Protein AF-X1N5D1-F1 (afdb_monomer_lite)

InterPro domains:
  IPR017946 PLC-like phosphodiesterase, TIM beta/alpha-barrel domain superfamily [G3DSA:3.20.20.190] (1-100)
  IPR017946 PLC-like phosphodiesterase, TIM beta/alpha-barrel domain superfamily [SSF51695] (2-99)
  IPR030395 Glycerophosphodiester phosphodiesterase domain [PF03009] (2-97)
  IPR030395 Glycerophosphodiester phosphodiesterase domain [PS51704] (1-100)

pLDDT: mean 95.92, std 4.59, range [70.88, 98.5]

Secondary structure (DSSP, 8-state):
-EEEES-HHHHHHHHHH-SSSEEEEE-SS--HHHHHHHHHTT--EEE-BGGG--HHHHHHHHHTT-EEEEEEE-SHHHHHHHHHTT-SEEEES-GGGG--

Sequence (100 aa):
MTITSFIFGNLMVTRKTDKDIKIGYLLKRIDVDNIKQLKSINAQQICPSAELLTPQDVLLAKEHGLQVRAWGVKNVELMKHALDCGVDGMTLDFPDKLVE

Radius of gyration: 13.43 Å; chains: 1; bounding box: 30×22×38 Å

Structure (mmCIF, N/CA/C/O backbone):
data_AF-X1N5D1-F1
#
_entry.id   AF-X1N5D1-F1
#
loop_
_atom_site.group_PDB
_atom_site.id
_atom_site.type_symbol
_atom_site.label_atom_id
_atom_site.label_alt_id
_atom_site.label_comp_id
_atom_site.label_asym_id
_atom_site.label_entity_id
_atom_site.label_seq_id
_atom_site.pdbx_PDB_ins_code
_atom_site.Cartn_x
_atom_site.Cartn_y
_atom_site.Cartn_z
_atom_site.occupancy
_atom_site.B_iso_or_equiv
_atom_site.auth_seq_id
_atom_site.auth_comp_id
_atom_site.auth_asym_id
_atom_site.auth_atom_id
_atom_site.pdbx_PDB_model_num
ATOM 1 N N . MET A 1 1 ? -14.731 -2.927 -2.634 1.00 89.19 1 MET A N 1
ATOM 2 C CA . MET A 1 1 ? -14.324 -1.509 -2.742 1.00 89.19 1 MET A CA 1
ATOM 3 C C . MET A 1 1 ? -13.208 -1.244 -1.740 1.00 89.19 1 MET A C 1
ATOM 5 O O . MET A 1 1 ? -13.260 -1.825 -0.662 1.00 89.19 1 MET A O 1
ATOM 9 N N . THR A 1 2 ? -12.219 -0.421 -2.095 1.00 96.06 2 THR A N 1
ATOM 10 C CA . THR A 1 2 ? -11.103 -0.031 -1.214 1.00 96.06 2 THR A CA 1
ATOM 11 C C . THR A 1 2 ? -10.939 1.483 -1.277 1.00 96.06 2 THR A C 1
ATOM 13 O O . THR A 1 2 ? -10.938 2.032 -2.377 1.00 96.06 2 THR A O 1
ATOM 16 N N . ILE A 1 3 ? -10.782 2.144 -0.128 1.00 97.69 3 ILE A N 1
ATOM 17 C CA . ILE A 1 3 ? -10.463 3.577 -0.052 1.00 97.69 3 ILE A CA 1
ATOM 18 C C . ILE A 1 3 ? -8.967 3.735 0.209 1.00 97.69 3 ILE A C 1
ATOM 20 O O . ILE A 1 3 ? -8.425 3.121 1.131 1.00 97.69 3 ILE A O 1
ATOM 24 N N . THR A 1 4 ? -8.301 4.565 -0.593 1.00 97.81 4 THR A N 1
ATOM 25 C CA . THR A 1 4 ? -6.883 4.892 -0.424 1.00 97.81 4 THR A CA 1
ATOM 26 C C . THR A 1 4 ? -6.660 6.396 -0.290 1.00 97.81 4 THR A C 1
ATOM 28 O O . THR A 1 4 ? -7.430 7.200 -0.806 1.00 97.81 4 THR A O 1
ATOM 31 N N . SER A 1 5 ? -5.627 6.796 0.453 1.00 97.94 5 SER A N 1
ATOM 32 C CA . SER A 1 5 ? -5.293 8.210 0.691 1.00 97.94 5 SER A CA 1
ATOM 33 C C . SER A 1 5 ? -3.807 8.362 0.997 1.00 97.94 5 SER A C 1
ATOM 35 O O . SER A 1 5 ? -3.228 7.471 1.609 1.00 97.94 5 SER A O 1
ATOM 37 N N . PHE A 1 6 ? -3.207 9.498 0.630 1.00 98.00 6 PHE A N 1
ATOM 38 C CA . PHE A 1 6 ? -1.881 9.920 1.119 1.00 98.00 6 PHE A CA 1
ATOM 39 C C . PHE A 1 6 ? -1.942 10.568 2.511 1.00 98.00 6 PHE A C 1
ATOM 41 O O . PHE A 1 6 ? -0.926 10.750 3.178 1.00 98.00 6 PHE A O 1
ATOM 48 N N . ILE A 1 7 ? -3.144 10.930 2.962 1.00 97.75 7 ILE A N 1
ATOM 49 C CA . ILE A 1 7 ? -3.392 11.598 4.238 1.00 97.75 7 ILE A CA 1
ATOM 50 C C . ILE A 1 7 ? -3.958 10.565 5.211 1.00 97.75 7 ILE A C 1
ATOM 52 O O . ILE A 1 7 ? -5.116 10.156 5.075 1.00 97.75 7 ILE A O 1
ATOM 56 N N . PHE A 1 8 ? -3.160 10.172 6.208 1.00 97.19 8 PHE A N 1
ATOM 57 C CA . PHE A 1 8 ? -3.553 9.175 7.212 1.00 97.19 8 PHE A CA 1
ATOM 58 C C . PHE A 1 8 ? -4.789 9.606 8.021 1.00 97.19 8 PHE A C 1
ATOM 60 O O . PHE A 1 8 ? -5.646 8.784 8.336 1.00 97.19 8 PHE A O 1
ATOM 67 N N . GLY A 1 9 ? -4.952 10.911 8.274 1.00 97.88 9 GLY A N 1
ATOM 68 C CA . GLY A 1 9 ? -6.152 11.470 8.910 1.00 97.88 9 GLY A CA 1
ATOM 69 C C . GLY A 1 9 ? -7.456 11.071 8.215 1.00 97.88 9 GLY A C 1
ATOM 70 O O . GLY A 1 9 ? -8.410 10.670 8.881 1.00 97.88 9 GLY A O 1
ATOM 71 N N . A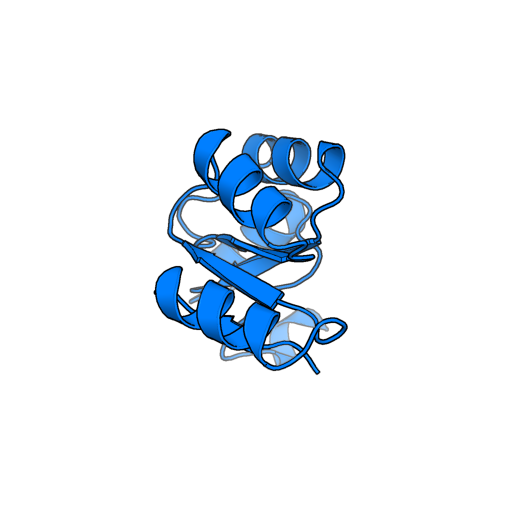SN A 1 10 ? -7.475 11.069 6.880 1.00 98.06 10 ASN A N 1
ATOM 72 C CA . ASN A 1 10 ? -8.651 10.664 6.107 1.00 98.06 10 ASN A CA 1
ATOM 73 C C . ASN A 1 10 ? -8.952 9.170 6.283 1.00 98.06 10 ASN A C 1
ATOM 75 O O . ASN A 1 10 ? -10.115 8.772 6.316 1.00 98.06 10 ASN A O 1
ATOM 79 N N . LEU A 1 11 ? -7.917 8.342 6.448 1.00 98.12 11 LEU A N 1
ATOM 80 C CA . LEU A 1 11 ? -8.071 6.909 6.696 1.00 98.12 11 LEU A CA 1
ATOM 81 C C . LEU A 1 11 ? -8.646 6.643 8.090 1.00 98.12 11 LEU A C 1
ATOM 83 O O . LEU A 1 11 ? -9.535 5.807 8.236 1.00 98.12 11 LEU A O 1
ATOM 87 N N . MET A 1 12 ? -8.216 7.406 9.099 1.00 98.06 12 MET A N 1
ATOM 88 C CA . MET A 1 12 ? -8.807 7.344 10.439 1.00 98.06 12 MET A CA 1
ATOM 89 C C . MET A 1 12 ? -10.290 7.727 10.426 1.00 98.06 12 MET A C 1
ATOM 91 O O . MET A 1 12 ? -11.109 7.041 11.035 1.00 98.06 12 MET A O 1
ATOM 95 N N . VAL A 1 13 ? -10.651 8.809 9.728 1.00 98.12 13 VAL A N 1
ATOM 96 C CA . VAL A 1 13 ? -12.055 9.232 9.572 1.00 98.12 13 VAL A CA 1
ATOM 97 C C . VAL A 1 13 ? -12.863 8.162 8.836 1.00 98.12 13 VAL A C 1
ATOM 99 O O . VAL A 1 13 ? -13.965 7.822 9.267 1.00 98.12 13 VAL A O 1
ATOM 102 N N . THR A 1 14 ? -12.287 7.568 7.788 1.00 97.94 14 THR A N 1
ATOM 103 C CA . THR A 1 14 ? -12.905 6.460 7.048 1.00 97.94 14 THR A CA 1
ATOM 104 C C . THR A 1 14 ? -13.194 5.282 7.975 1.00 97.94 14 THR A C 1
ATOM 106 O O . THR A 1 14 ? -14.336 4.844 8.046 1.00 97.94 14 THR A O 1
ATOM 109 N N . ARG A 1 15 ? -12.210 4.827 8.766 1.00 97.56 15 ARG A N 1
ATOM 110 C CA . ARG A 1 15 ? -12.397 3.705 9.701 1.00 97.56 15 ARG A CA 1
ATOM 111 C C . ARG A 1 15 ? -13.428 3.996 10.798 1.00 97.56 15 ARG A C 1
ATOM 113 O O . ARG A 1 15 ? -14.130 3.090 11.236 1.00 97.56 15 ARG A O 1
ATOM 120 N N . LYS A 1 16 ? -13.528 5.246 11.259 1.00 97.88 16 LYS A N 1
ATOM 121 C CA . LYS A 1 16 ? -14.569 5.655 12.220 1.00 97.88 16 LYS A CA 1
ATOM 122 C C . LYS A 1 16 ? -15.973 5.600 11.614 1.00 97.88 16 LYS A C 1
ATOM 124 O O . LYS A 1 16 ? -16.923 5.331 12.340 1.00 97.88 16 LYS A O 1
ATOM 129 N N . THR A 1 17 ? -16.084 5.871 10.315 1.00 97.81 17 THR A N 1
ATOM 130 C CA . THR A 1 17 ? -17.357 5.901 9.582 1.00 97.81 17 THR A CA 1
ATOM 131 C C . THR A 1 17 ? -17.798 4.498 9.171 1.00 9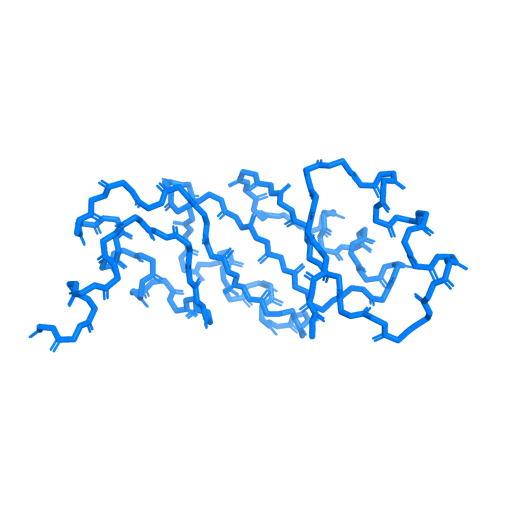7.81 17 THR A C 1
ATOM 133 O O . THR A 1 17 ? -18.976 4.172 9.270 1.00 97.81 17 THR A O 1
ATOM 136 N N . ASP A 1 18 ? -16.852 3.656 8.757 1.00 97.81 18 ASP A N 1
ATOM 137 C CA . ASP A 1 18 ? -17.096 2.292 8.301 1.00 97.81 18 ASP A CA 1
ATOM 138 C C . ASP A 1 18 ? -16.018 1.347 8.862 1.00 97.81 18 ASP A C 1
ATOM 140 O O . ASP A 1 18 ? -14.811 1.522 8.648 1.00 97.81 18 ASP A O 1
ATOM 144 N N . LYS A 1 19 ? -16.461 0.333 9.613 1.00 95.56 19 LYS A N 1
ATOM 145 C CA . LYS A 1 19 ? -15.588 -0.613 10.326 1.00 95.56 19 LYS A CA 1
ATOM 146 C C . LYS A 1 19 ? -15.054 -1.744 9.448 1.00 95.56 19 LYS A C 1
ATOM 148 O O . LYS A 1 19 ? -14.045 -2.342 9.823 1.00 95.56 19 LYS A O 1
ATOM 153 N N . ASP A 1 20 ? -15.653 -1.963 8.281 1.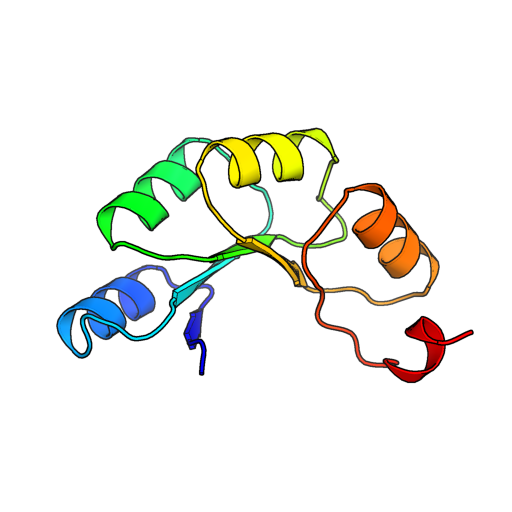00 95.94 20 ASP A N 1
ATOM 154 C CA . ASP A 1 20 ? -15.414 -3.147 7.454 1.00 95.94 20 ASP A CA 1
ATOM 155 C C . ASP A 1 20 ? -14.818 -2.799 6.087 1.00 95.94 20 ASP A C 1
ATOM 157 O O . ASP A 1 20 ? -14.143 -3.631 5.473 1.00 95.94 20 ASP A O 1
ATOM 161 N N . ILE A 1 21 ? -14.996 -1.560 5.609 1.00 97.69 21 ILE A N 1
ATOM 162 C CA . ILE A 1 21 ? -14.423 -1.140 4.331 1.00 97.69 21 ILE A CA 1
ATOM 163 C C . ILE A 1 21 ? -12.904 -1.319 4.335 1.00 97.69 21 ILE A C 1
ATOM 165 O O . ILE A 1 21 ? -12.208 -1.008 5.313 1.00 97.69 21 ILE A O 1
ATOM 169 N N . LYS A 1 22 ? -12.380 -1.828 3.216 1.00 97.75 22 LYS A N 1
ATOM 170 C CA . LYS A 1 22 ? -10.942 -1.990 3.030 1.00 97.75 22 LYS A CA 1
ATOM 171 C C . LYS A 1 22 ? -10.278 -0.628 2.893 1.00 97.75 22 LYS A C 1
ATOM 173 O O . LYS A 1 22 ? -10.721 0.216 2.111 1.00 97.75 22 LYS A O 1
ATOM 178 N N . ILE A 1 23 ? -9.179 -0.454 3.615 1.00 98.44 23 ILE A N 1
ATOM 179 C CA . ILE A 1 23 ? -8.391 0.779 3.620 1.00 98.44 23 ILE A CA 1
ATOM 180 C C . ILE A 1 23 ? -6.971 0.489 3.141 1.00 98.44 23 ILE A C 1
ATOM 182 O O . ILE A 1 23 ? -6.372 -0.514 3.544 1.00 98.44 23 ILE A O 1
ATOM 186 N N . GLY A 1 24 ? -6.434 1.391 2.314 1.00 98.00 24 GLY A N 1
ATOM 187 C CA . GLY A 1 24 ? -5.032 1.392 1.917 1.00 98.00 24 GLY A CA 1
ATOM 188 C C . GLY A 1 24 ? -4.333 2.736 2.103 1.00 98.00 24 GLY A C 1
ATOM 189 O O . GLY A 1 24 ? -4.919 3.788 1.861 1.00 98.00 24 GLY A O 1
ATOM 190 N N . TYR A 1 25 ? -3.064 2.717 2.505 1.00 98.38 25 TYR A N 1
ATOM 191 C CA . TYR A 1 25 ? -2.289 3.946 2.700 1.00 98.38 25 TYR A CA 1
ATOM 192 C C . TYR A 1 25 ? -1.278 4.169 1.582 1.00 98.38 25 TYR A C 1
ATOM 194 O O . TYR A 1 25 ? -0.421 3.322 1.346 1.00 98.38 25 TYR A O 1
ATOM 202 N N . LEU A 1 26 ? -1.406 5.302 0.885 1.00 98.38 26 LEU A N 1
ATOM 203 C CA . LEU A 1 26 ? -0.488 5.733 -0.163 1.00 98.38 26 LEU A CA 1
ATOM 204 C C . LEU A 1 26 ? 0.711 6.444 0.458 1.00 98.38 26 LEU A C 1
ATOM 206 O O . LEU A 1 26 ? 0.558 7.426 1.183 1.00 98.38 26 LEU A O 1
ATOM 210 N N . LEU A 1 27 ? 1.907 5.946 0.164 1.00 97.75 27 LEU A N 1
ATOM 211 C CA . LEU A 1 27 ? 3.156 6.471 0.703 1.00 97.75 27 LEU A CA 1
ATOM 212 C C . LEU A 1 27 ? 4.323 6.221 -0.254 1.00 97.75 27 LEU A C 1
ATOM 214 O O . LEU A 1 27 ? 4.183 5.533 -1.262 1.00 97.75 27 LEU A O 1
ATOM 218 N N . LYS A 1 28 ? 5.481 6.820 0.030 1.00 96.94 28 LYS A N 1
ATOM 219 C CA . LYS A 1 28 ? 6.673 6.677 -0.819 1.00 96.94 28 LYS A CA 1
ATOM 220 C C . LYS A 1 28 ? 7.475 5.409 -0.509 1.00 96.94 28 LYS A C 1
ATOM 222 O O . LYS A 1 28 ? 7.787 4.683 -1.443 1.00 96.94 28 LYS A O 1
ATOM 227 N N . ARG A 1 29 ? 7.788 5.147 0.767 1.00 96.12 29 ARG A N 1
ATOM 228 C CA . ARG A 1 29 ? 8.569 3.988 1.243 1.00 96.12 29 ARG A CA 1
ATOM 229 C C . ARG A 1 29 ? 7.874 3.292 2.407 1.00 96.12 29 ARG A C 1
ATOM 231 O O . ARG A 1 29 ? 7.281 3.963 3.247 1.00 96.12 29 ARG A O 1
ATOM 238 N N . ILE A 1 30 ? 7.971 1.970 2.449 1.00 97.19 30 ILE A N 1
ATOM 239 C CA . ILE A 1 30 ? 7.477 1.171 3.571 1.00 97.19 30 ILE A CA 1
ATOM 240 C C . ILE A 1 30 ? 8.491 1.258 4.712 1.00 97.19 30 ILE A C 1
ATOM 242 O O . ILE A 1 30 ? 9.696 1.277 4.485 1.00 97.19 30 ILE A O 1
ATOM 246 N N . ASP A 1 31 ? 7.992 1.339 5.938 1.00 95.38 31 ASP A N 1
ATOM 247 C CA . ASP A 1 31 ? 8.788 1.270 7.153 1.00 95.38 31 ASP A CA 1
ATOM 248 C C 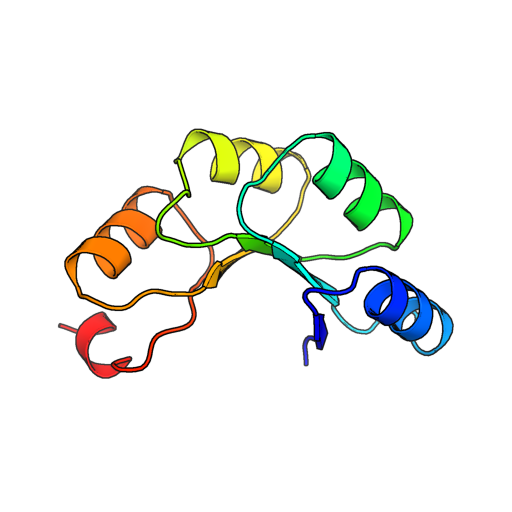. ASP A 1 31 ? 7.931 0.671 8.274 1.00 95.38 31 ASP A C 1
ATOM 250 O O . ASP A 1 31 ? 6.716 0.488 8.156 1.00 95.38 31 ASP A O 1
ATOM 254 N N . VAL A 1 32 ? 8.579 0.325 9.380 1.00 96.19 32 VAL A N 1
ATOM 255 C CA . VAL A 1 32 ? 7.911 -0.332 10.506 1.00 96.19 32 VAL A CA 1
ATOM 256 C C . VAL A 1 32 ? 6.846 0.570 11.146 1.00 96.19 32 VAL A C 1
ATOM 258 O O . VAL A 1 32 ? 5.845 0.068 11.663 1.00 96.19 32 VAL A O 1
ATOM 261 N N . ASP A 1 33 ? 7.020 1.889 11.111 1.00 96.81 33 ASP A N 1
ATOM 262 C CA . ASP A 1 33 ? 6.112 2.822 11.772 1.00 96.81 33 ASP A CA 1
ATOM 263 C C . ASP A 1 33 ? 4.824 3.015 10.973 1.00 96.81 33 ASP A C 1
ATOM 265 O O . ASP A 1 33 ? 3.735 2.978 11.554 1.00 96.81 33 ASP A O 1
ATOM 269 N N . ASN A 1 34 ? 4.901 3.114 9.647 1.00 96.94 34 ASN A N 1
ATOM 270 C CA . ASN A 1 34 ? 3.709 3.177 8.806 1.00 96.94 34 ASN A CA 1
ATOM 271 C C . ASN A 1 34 ? 2.926 1.852 8.797 1.00 96.94 34 ASN A C 1
ATOM 273 O O . ASN A 1 34 ? 1.691 1.874 8.788 1.00 96.94 34 ASN A O 1
ATOM 277 N N . ILE A 1 35 ? 3.600 0.707 8.939 1.00 97.88 35 ILE A N 1
ATOM 278 C CA . ILE A 1 35 ? 2.936 -0.585 9.165 1.00 97.88 35 ILE A CA 1
ATOM 279 C C . ILE A 1 35 ? 2.175 -0.579 10.498 1.00 97.88 35 ILE A C 1
ATOM 281 O O . ILE A 1 35 ? 1.003 -0.968 10.542 1.00 97.88 35 ILE A O 1
ATOM 285 N N . LYS A 1 36 ? 2.797 -0.110 11.589 1.00 97.62 36 LYS A N 1
ATOM 286 C CA . LYS A 1 36 ? 2.123 0.015 12.897 1.00 97.62 36 LYS A CA 1
ATOM 287 C C . LYS A 1 36 ? 0.919 0.955 12.825 1.00 97.62 36 LYS A C 1
ATOM 289 O O . LYS A 1 36 ? -0.145 0.621 13.351 1.00 97.62 36 LYS A O 1
ATOM 294 N N . GLN A 1 37 ? 1.060 2.095 12.148 1.00 96.50 37 GLN A N 1
ATOM 295 C CA . GLN A 1 37 ? -0.035 3.042 11.931 1.00 96.50 37 GLN A CA 1
ATOM 296 C C . GLN A 1 37 ? -1.205 2.375 11.201 1.00 96.50 37 GLN A C 1
ATOM 298 O O . GLN A 1 37 ? -2.338 2.443 11.678 1.00 96.50 37 GLN A O 1
ATOM 303 N N . LEU A 1 38 ? -0.945 1.658 10.106 1.00 97.00 38 LEU A N 1
ATOM 304 C CA . LEU A 1 38 ? -1.985 0.930 9.375 1.00 97.00 38 LEU A CA 1
ATOM 305 C C . LEU A 1 38 ? -2.689 -0.122 10.233 1.00 97.00 38 LEU A C 1
ATOM 307 O O . LEU A 1 38 ? -3.920 -0.207 10.225 1.00 97.00 38 LEU A O 1
ATOM 311 N N . LYS A 1 39 ? -1.926 -0.889 11.016 1.00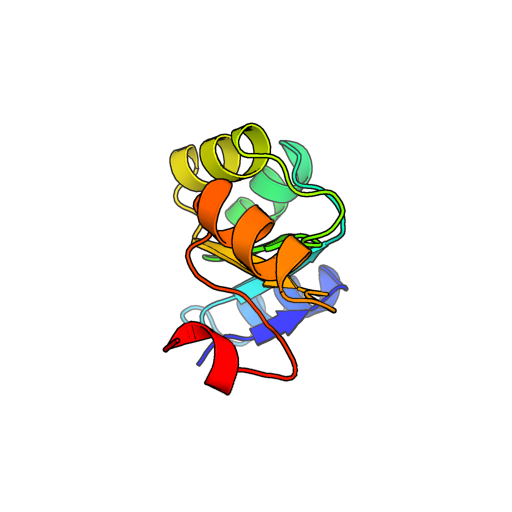 96.94 39 LYS A N 1
ATOM 312 C CA . LYS A 1 39 ? -2.490 -1.888 11.931 1.00 96.94 39 LYS A CA 1
ATOM 313 C C . LYS A 1 39 ? -3.392 -1.264 12.991 1.00 96.94 39 LYS A C 1
ATOM 315 O O . LYS A 1 39 ? -4.444 -1.826 13.283 1.00 96.94 39 LYS A O 1
ATOM 320 N N . SER A 1 40 ? -3.037 -0.088 13.511 1.00 97.12 40 SER A N 1
ATOM 321 C CA . SER A 1 40 ? -3.840 0.601 14.534 1.00 97.12 40 SER A CA 1
ATOM 322 C C . SER A 1 40 ? -5.252 0.979 14.064 1.00 97.12 40 SER A C 1
ATOM 324 O O . SER A 1 40 ? -6.154 1.110 14.887 1.00 97.12 40 SER A O 1
ATOM 326 N N . ILE A 1 41 ? -5.462 1.106 12.748 1.00 97.31 41 ILE A N 1
ATOM 327 C CA . ILE A 1 41 ? -6.772 1.390 12.144 1.00 97.31 41 ILE A CA 1
ATOM 328 C C . ILE A 1 41 ? -7.376 0.175 11.428 1.00 97.31 41 ILE A C 1
ATOM 330 O O . ILE A 1 41 ? -8.335 0.327 10.667 1.00 97.31 41 ILE A O 1
ATOM 334 N N . ASN A 1 42 ? -6.824 -1.025 11.642 1.00 97.12 42 ASN A N 1
ATOM 335 C CA . ASN A 1 42 ? -7.220 -2.247 10.944 1.00 97.12 42 ASN A CA 1
ATOM 336 C C . ASN A 1 42 ? -7.302 -2.030 9.420 1.00 97.12 42 ASN A C 1
ATOM 338 O O . ASN A 1 42 ? -8.344 -2.265 8.804 1.00 97.12 42 ASN A O 1
ATOM 342 N N . ALA A 1 43 ? -6.254 -1.468 8.819 1.00 97.50 43 ALA A N 1
ATOM 343 C CA . ALA A 1 43 ? -6.141 -1.356 7.368 1.00 97.50 43 ALA A CA 1
ATOM 344 C C . ALA A 1 43 ? -5.535 -2.629 6.768 1.00 97.50 43 ALA A C 1
ATOM 346 O O . ALA A 1 43 ? -4.752 -3.323 7.413 1.00 97.50 43 ALA A O 1
ATOM 347 N N . GLN A 1 44 ? -5.892 -2.917 5.518 1.00 97.94 44 GLN A N 1
ATOM 348 C CA . GLN A 1 44 ? -5.531 -4.166 4.841 1.00 97.94 44 GLN A CA 1
ATOM 349 C C . GLN A 1 44 ? -4.425 -3.973 3.807 1.00 97.94 44 GLN A C 1
ATOM 351 O O . GLN A 1 44 ? -3.840 -4.957 3.368 1.00 97.94 44 GLN A O 1
ATOM 356 N N . GLN A 1 45 ? -4.166 -2.735 3.378 1.00 98.12 45 GLN A N 1
ATOM 357 C CA . GLN A 1 45 ? -3.315 -2.472 2.225 1.00 98.12 45 GLN A CA 1
ATOM 358 C C . GLN A 1 45 ? -2.305 -1.349 2.496 1.00 98.12 45 GLN A C 1
ATOM 360 O O . GLN A 1 45 ? -2.617 -0.326 3.106 1.00 98.12 45 GLN A O 1
ATOM 365 N N . ILE A 1 46 ? -1.097 -1.511 1.976 1.00 98.50 46 ILE A N 1
ATOM 366 C CA . ILE A 1 46 ? -0.069 -0.474 1.897 1.00 98.50 46 ILE A CA 1
ATOM 367 C C . ILE A 1 46 ? 0.266 -0.240 0.427 1.00 98.50 46 ILE A C 1
ATOM 369 O O . ILE A 1 46 ? 0.323 -1.177 -0.371 1.00 98.50 46 ILE A O 1
ATOM 373 N N . CYS A 1 47 ? 0.411 1.023 0.042 1.00 98.31 47 CYS A N 1
ATOM 374 C CA . CYS A 1 47 ? 0.537 1.413 -1.353 1.00 98.31 47 CYS A CA 1
ATOM 375 C C . CYS A 1 47 ? 1.804 2.256 -1.569 1.00 98.31 47 CYS A C 1
ATOM 377 O O . CYS A 1 47 ? 1.732 3.486 -1.489 1.00 98.31 47 CYS A O 1
ATOM 379 N N . PRO A 1 48 ? 2.971 1.623 -1.786 1.00 98.31 48 PRO A N 1
ATOM 380 C CA . PRO A 1 48 ? 4.244 2.313 -1.983 1.00 98.31 48 PRO A CA 1
ATOM 381 C C . PRO A 1 48 ? 4.448 2.841 -3.404 1.00 98.31 48 PRO A C 1
ATOM 383 O O . PRO A 1 48 ? 3.808 2.380 -4.348 1.00 98.31 48 PRO A O 1
ATOM 386 N N . SER A 1 49 ? 5.379 3.786 -3.564 1.00 98.00 49 SER A N 1
ATOM 387 C CA . SER A 1 49 ? 5.854 4.189 -4.892 1.00 98.00 49 SER A CA 1
ATOM 388 C C . SER A 1 49 ? 6.649 3.046 -5.514 1.00 98.00 49 SER A C 1
ATOM 390 O O . SER A 1 49 ? 7.579 2.545 -4.884 1.00 98.00 49 SER A O 1
ATOM 392 N N . ALA A 1 50 ? 6.342 2.680 -6.758 1.00 97.50 50 ALA A N 1
ATOM 393 C CA . ALA A 1 50 ? 7.090 1.666 -7.500 1.00 97.50 50 ALA A CA 1
ATOM 394 C C . ALA A 1 50 ? 8.576 2.032 -7.670 1.00 97.50 50 ALA A C 1
ATOM 396 O O . ALA A 1 50 ? 9.426 1.152 -7.691 1.00 97.50 50 ALA A O 1
ATOM 397 N N . GLU A 1 51 ? 8.895 3.327 -7.749 1.00 96.88 51 GLU A N 1
ATOM 398 C CA . GLU A 1 51 ? 10.260 3.827 -7.966 1.00 96.88 51 GLU A CA 1
ATOM 399 C C . GLU A 1 51 ? 11.190 3.595 -6.766 1.00 96.88 51 GLU A C 1
ATOM 401 O O . GLU A 1 51 ? 12.402 3.495 -6.933 1.00 96.88 51 GLU A O 1
ATOM 406 N N . LEU A 1 52 ? 10.639 3.519 -5.551 1.00 96.75 52 LEU A N 1
ATOM 407 C CA . LEU A 1 52 ? 11.417 3.366 -4.314 1.00 96.75 52 LEU A CA 1
ATOM 408 C C . LEU A 1 52 ? 11.214 2.006 -3.644 1.00 96.75 52 LEU A C 1
ATOM 410 O O . LEU A 1 52 ? 11.751 1.790 -2.558 1.00 96.75 52 LEU A O 1
ATOM 414 N N . LEU A 1 53 ? 10.419 1.136 -4.263 1.00 97.19 53 LEU A N 1
ATOM 415 C CA . LEU A 1 53 ? 10.047 -0.159 -3.724 1.00 97.19 53 LEU A CA 1
ATOM 416 C C . LEU A 1 53 ? 11.199 -1.155 -3.846 1.00 97.19 53 LEU A C 1
ATOM 418 O O . LEU A 1 53 ? 11.820 -1.259 -4.903 1.00 97.19 53 LEU A O 1
ATOM 422 N N . THR A 1 54 ? 11.430 -1.926 -2.789 1.00 98.00 54 THR A N 1
ATOM 423 C CA . THR A 1 54 ? 12.356 -3.063 -2.796 1.00 98.00 54 THR A CA 1
ATOM 424 C C . THR A 1 54 ? 11.633 -4.375 -2.464 1.00 98.00 54 THR A C 1
ATOM 426 O O . THR A 1 54 ? 10.573 -4.347 -1.831 1.00 98.00 54 THR A O 1
ATOM 429 N N . PRO A 1 55 ? 12.194 -5.546 -2.821 1.00 97.94 55 PRO A N 1
ATOM 430 C CA . PRO A 1 55 ? 11.636 -6.837 -2.408 1.00 97.94 55 PRO A CA 1
ATOM 431 C C . PRO A 1 55 ? 11.545 -6.991 -0.880 1.00 97.94 55 PRO A C 1
ATOM 433 O O . PRO A 1 55 ? 10.603 -7.594 -0.369 1.00 97.94 55 PRO A O 1
ATOM 436 N N . GLN A 1 56 ? 12.494 -6.412 -0.136 1.00 98.00 56 GLN A N 1
ATOM 437 C CA . GLN A 1 56 ? 12.509 -6.429 1.330 1.00 98.00 56 GLN A CA 1
ATOM 438 C C . GLN A 1 56 ? 11.344 -5.627 1.920 1.00 98.00 56 GLN A C 1
ATOM 440 O O . GLN A 1 56 ? 10.732 -6.073 2.889 1.00 98.00 56 GLN A O 1
ATOM 445 N N . ASP A 1 57 ? 10.997 -4.487 1.316 1.00 97.31 57 ASP A N 1
ATOM 446 C CA . ASP A 1 57 ? 9.831 -3.692 1.720 1.00 97.31 57 ASP A CA 1
ATOM 447 C C . ASP A 1 57 ? 8.529 -4.488 1.548 1.00 97.31 57 ASP A C 1
ATOM 449 O O . ASP A 1 57 ? 7.663 -4.481 2.429 1.00 97.31 57 ASP A O 1
ATOM 453 N N . VAL A 1 58 ? 8.392 -5.194 0.418 1.00 98.19 58 VAL A N 1
ATOM 454 C CA . VAL A 1 58 ? 7.221 -6.037 0.140 1.00 98.19 58 VAL A CA 1
ATOM 455 C C . VAL A 1 58 ? 7.143 -7.189 1.135 1.00 98.19 58 VAL A C 1
ATOM 457 O O . VAL A 1 58 ? 6.078 -7.420 1.711 1.00 98.19 58 VAL A O 1
ATOM 460 N N . LEU A 1 59 ? 8.260 -7.884 1.370 1.00 98.06 59 LEU A N 1
ATOM 461 C CA . LEU A 1 59 ? 8.330 -8.982 2.332 1.00 98.06 59 LEU A CA 1
ATOM 462 C C . LEU A 1 59 ? 7.915 -8.515 3.731 1.00 98.06 59 LEU A C 1
ATOM 464 O O . LEU A 1 59 ? 7.020 -9.111 4.328 1.00 98.06 59 LEU A O 1
ATOM 468 N N . LEU A 1 60 ? 8.482 -7.401 4.202 1.00 97.88 60 LEU A N 1
ATOM 469 C CA . LEU A 1 60 ? 8.165 -6.821 5.505 1.00 97.88 60 LEU A CA 1
ATOM 470 C C . LEU A 1 60 ? 6.660 -6.545 5.654 1.00 97.88 60 LEU A C 1
ATOM 472 O O . LEU A 1 60 ? 6.057 -6.894 6.671 1.00 97.88 60 LEU A O 1
ATOM 476 N N . ALA A 1 61 ? 6.028 -5.937 4.649 1.00 98.06 61 ALA A N 1
ATOM 477 C CA . ALA A 1 61 ? 4.593 -5.666 4.684 1.00 98.06 61 ALA A CA 1
ATOM 478 C C . ALA A 1 61 ? 3.746 -6.951 4.674 1.00 98.06 61 ALA A C 1
ATOM 480 O O . ALA A 1 61 ? 2.772 -7.053 5.430 1.00 98.06 61 ALA A O 1
ATOM 481 N N . LYS A 1 62 ? 4.130 -7.946 3.865 1.00 97.94 62 LYS A N 1
ATOM 482 C CA . LYS A 1 62 ? 3.419 -9.228 3.759 1.00 97.94 62 LYS A CA 1
ATOM 483 C C . LYS A 1 62 ? 3.514 -10.064 5.033 1.00 97.94 62 LYS A C 1
ATOM 485 O O . LYS A 1 62 ? 2.497 -10.605 5.462 1.00 97.94 62 LYS A O 1
ATOM 490 N N . GLU A 1 63 ? 4.667 -10.095 5.699 1.00 97.62 63 GLU A N 1
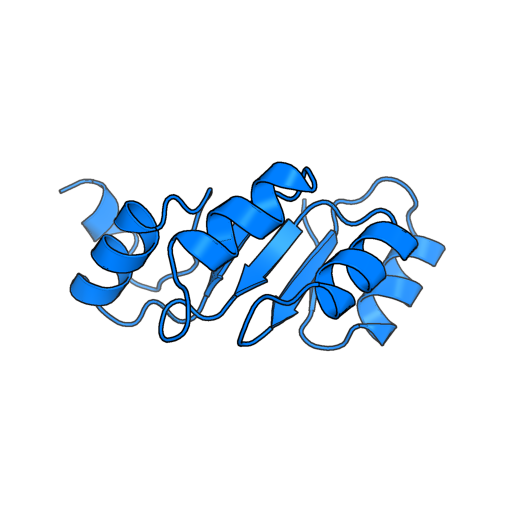ATOM 491 C CA . GLU A 1 63 ? 4.830 -10.722 7.025 1.00 97.62 63 GLU A CA 1
ATOM 492 C C . GLU A 1 63 ? 3.897 -10.104 8.077 1.00 97.62 63 GLU A C 1
ATOM 494 O O . GLU A 1 63 ? 3.472 -10.757 9.030 1.00 97.62 63 GLU A O 1
ATOM 499 N N . HIS A 1 64 ? 3.517 -8.843 7.877 1.00 97.56 64 HIS A N 1
ATOM 500 C CA . HIS A 1 64 ? 2.569 -8.138 8.727 1.00 97.56 64 HIS A CA 1
ATOM 501 C C . HIS A 1 64 ? 1.103 -8.316 8.300 1.00 97.56 64 HIS A C 1
ATOM 503 O O . HIS A 1 64 ? 0.229 -7.739 8.955 1.00 97.56 64 HIS A O 1
ATOM 509 N N . GLY A 1 65 ? 0.825 -9.130 7.279 1.00 97.38 65 GLY A N 1
ATOM 510 C CA . GLY A 1 65 ? -0.519 -9.431 6.783 1.00 97.38 65 GLY A CA 1
ATOM 511 C C . GLY A 1 65 ? -1.125 -8.336 5.900 1.00 97.38 65 GLY A C 1
ATOM 512 O O . GLY A 1 65 ? -2.344 -8.305 5.731 1.00 97.38 65 GLY A O 1
ATOM 513 N N . LEU A 1 66 ? -0.307 -7.420 5.371 1.00 98.31 66 LEU A N 1
ATOM 514 C CA . LEU A 1 66 ? -0.762 -6.343 4.491 1.00 98.31 66 LEU A CA 1
ATOM 515 C C . LEU A 1 66 ? -0.646 -6.746 3.018 1.00 98.31 66 LEU A C 1
ATOM 517 O O . LEU A 1 66 ? 0.345 -7.340 2.599 1.00 98.31 66 LEU A O 1
ATOM 521 N N . GLN A 1 67 ? -1.637 -6.345 2.224 1.00 98.25 67 GLN A N 1
ATOM 522 C CA . GLN A 1 67 ? -1.554 -6.360 0.765 1.00 98.25 67 GLN A CA 1
ATOM 523 C C . GLN A 1 67 ? -0.706 -5.182 0.280 1.00 98.25 67 GLN A C 1
ATOM 525 O O . GLN A 1 67 ? -0.881 -4.055 0.751 1.00 98.25 67 GLN A O 1
ATOM 530 N N . VAL A 1 68 ? 0.174 -5.405 -0.690 1.00 98.44 68 VAL A N 1
ATOM 531 C CA . VAL A 1 68 ? 1.071 -4.379 -1.234 1.00 98.44 68 VAL A CA 1
ATOM 532 C C . VAL A 1 68 ? 0.639 -4.012 -2.647 1.00 98.44 68 VAL A C 1
ATOM 534 O O . VAL A 1 68 ? 0.694 -4.851 -3.545 1.00 98.44 68 VAL A O 1
ATOM 537 N N . ARG A 1 69 ? 0.220 -2.758 -2.869 1.00 98.19 69 ARG A N 1
ATOM 538 C CA . ARG A 1 69 ? -0.152 -2.263 -4.209 1.00 98.19 69 ARG A CA 1
ATOM 539 C C . ARG A 1 69 ? 0.653 -1.039 -4.627 1.00 98.19 69 ARG A C 1
ATOM 541 O O . ARG A 1 69 ? 0.427 0.048 -4.107 1.00 98.19 69 ARG A O 1
ATOM 548 N N . ALA A 1 70 ? 1.562 -1.189 -5.584 1.00 97.94 70 ALA A N 1
ATOM 549 C CA . ALA A 1 70 ? 2.430 -0.089 -5.998 1.00 97.94 70 ALA A CA 1
ATOM 550 C C . ALA A 1 70 ? 1.685 0.998 -6.802 1.00 97.94 70 ALA A C 1
ATOM 552 O O . ALA A 1 70 ? 0.737 0.717 -7.539 1.00 97.94 70 ALA A O 1
ATOM 553 N N . TRP A 1 71 ? 2.125 2.249 -6.697 1.00 97.56 71 TRP A N 1
ATOM 554 C CA . TRP A 1 71 ? 1.661 3.359 -7.540 1.00 97.56 71 TRP A CA 1
ATOM 555 C C . TRP A 1 71 ? 2.832 4.025 -8.268 1.00 97.56 71 TRP A C 1
ATOM 557 O O . TRP A 1 71 ? 3.992 3.829 -7.909 1.00 97.56 71 TRP A O 1
ATOM 567 N N . GLY A 1 72 ? 2.532 4.821 -9.299 1.00 95.69 72 GLY A N 1
ATOM 568 C CA . GLY A 1 72 ? 3.551 5.578 -10.036 1.00 95.69 72 GLY A CA 1
ATOM 569 C C . GLY A 1 72 ? 4.340 4.746 -11.051 1.00 95.69 72 GLY A C 1
ATOM 570 O O . GLY A 1 72 ? 5.482 5.075 -11.368 1.00 95.69 72 GLY A O 1
ATOM 571 N N . VAL A 1 73 ? 3.752 3.663 -11.562 1.00 96.38 73 VAL A N 1
ATOM 572 C CA . VAL A 1 73 ? 4.359 2.831 -12.607 1.00 96.38 73 VAL A CA 1
ATOM 573 C C . VAL A 1 73 ? 4.208 3.538 -13.960 1.00 96.38 73 VAL A C 1
ATOM 575 O O . VAL A 1 73 ? 3.171 3.463 -14.611 1.00 96.38 73 VAL A O 1
ATOM 578 N N . LYS A 1 74 ? 5.255 4.268 -14.356 1.00 93.75 74 LYS A N 1
ATOM 579 C CA . LYS A 1 74 ? 5.292 5.127 -15.559 1.00 93.75 74 LYS A CA 1
ATOM 580 C C . LYS A 1 74 ? 5.805 4.435 -16.826 1.00 93.75 74 LYS A C 1
ATOM 582 O O . LYS A 1 74 ? 5.658 4.979 -17.914 1.00 93.75 74 LYS A O 1
ATOM 587 N N . ASN A 1 75 ? 6.436 3.267 -16.704 1.00 94.06 75 ASN A N 1
ATOM 588 C CA . ASN A 1 75 ? 6.980 2.516 -17.836 1.00 94.06 75 ASN A CA 1
ATOM 589 C C . ASN A 1 75 ? 7.007 0.996 -17.567 1.00 94.06 75 ASN A C 1
ATOM 591 O O . ASN A 1 75 ? 6.752 0.539 -16.452 1.00 94.06 75 ASN A O 1
ATOM 595 N N . VAL A 1 76 ? 7.318 0.216 -18.609 1.00 93.75 76 VAL A N 1
ATOM 596 C CA . VAL A 1 76 ? 7.373 -1.259 -18.560 1.00 93.75 76 VAL A CA 1
ATOM 597 C C . VAL A 1 76 ? 8.484 -1.762 -17.634 1.00 93.75 76 VAL A C 1
ATOM 599 O O . VAL A 1 76 ? 8.327 -2.793 -16.992 1.00 93.75 76 VAL A O 1
ATOM 602 N N . GLU A 1 77 ? 9.594 -1.034 -17.525 1.00 94.69 77 GLU A N 1
ATOM 603 C CA . GLU A 1 77 ? 10.704 -1.393 -16.635 1.00 94.69 77 GLU A CA 1
ATOM 604 C C . GLU A 1 77 ? 10.267 -1.360 -15.168 1.00 94.69 77 GLU A C 1
ATOM 606 O O . GLU A 1 77 ? 10.478 -2.327 -14.443 1.00 94.69 77 GLU A O 1
ATOM 611 N N . LEU A 1 78 ? 9.580 -0.295 -14.742 1.00 95.75 78 LEU A N 1
ATOM 612 C CA . LEU A 1 78 ? 9.033 -0.190 -13.389 1.00 95.75 78 LEU A CA 1
ATOM 613 C C . LEU A 1 78 ? 7.887 -1.167 -13.140 1.00 95.75 78 LEU A C 1
ATOM 615 O O . LEU A 1 78 ? 7.710 -1.619 -12.012 1.00 95.75 78 LEU A O 1
ATOM 619 N N . MET A 1 79 ? 7.119 -1.503 -14.177 1.00 95.56 79 MET A N 1
ATOM 620 C CA . MET A 1 79 ? 6.097 -2.545 -14.093 1.00 95.56 79 MET A CA 1
ATOM 621 C C . MET A 1 79 ? 6.741 -3.896 -13.768 1.00 95.56 79 MET A C 1
ATOM 623 O O . MET A 1 79 ? 6.345 -4.537 -12.797 1.00 95.56 79 MET A O 1
ATOM 627 N N . LYS A 1 80 ? 7.775 -4.290 -14.525 1.00 95.12 80 LYS A N 1
ATOM 628 C CA . LYS A 1 80 ? 8.549 -5.516 -14.277 1.00 95.12 80 LYS A CA 1
ATOM 629 C C . LYS A 1 80 ? 9.214 -5.488 -12.904 1.00 95.12 80 LYS A C 1
ATOM 631 O O . LYS A 1 80 ? 9.035 -6.423 -12.139 1.00 95.12 80 LYS A O 1
ATOM 636 N N . HIS A 1 81 ? 9.847 -4.373 -12.538 1.00 96.56 81 HIS A N 1
ATOM 637 C CA . HIS A 1 81 ? 10.435 -4.181 -11.207 1.00 96.56 81 HIS A CA 1
ATOM 638 C C . HIS A 1 81 ? 9.420 -4.399 -10.076 1.00 96.56 81 HIS A C 1
ATOM 640 O O . HIS A 1 81 ? 9.703 -5.099 -9.107 1.00 96.56 81 HIS A O 1
ATOM 646 N N . ALA A 1 82 ? 8.215 -3.832 -10.192 1.00 97.12 82 ALA A N 1
ATOM 647 C CA . ALA A 1 82 ? 7.168 -4.021 -9.193 1.00 97.12 82 ALA A CA 1
ATOM 648 C C . ALA A 1 82 ? 6.693 -5.486 -9.123 1.00 97.12 82 ALA A C 1
ATOM 650 O O . ALA A 1 82 ? 6.484 -5.992 -8.018 1.00 97.12 82 ALA A O 1
ATOM 651 N N . LEU A 1 83 ? 6.560 -6.174 -10.266 1.00 96.06 83 LEU A N 1
ATOM 652 C CA . LEU A 1 83 ? 6.256 -7.611 -10.313 1.00 96.06 83 LEU A CA 1
ATOM 653 C C . LEU A 1 83 ? 7.357 -8.441 -9.640 1.00 96.06 83 LEU A C 1
ATOM 655 O O . LEU A 1 83 ? 7.043 -9.274 -8.792 1.00 96.06 83 LEU A O 1
ATOM 659 N N . ASP A 1 84 ? 8.625 -8.161 -9.945 1.00 97.31 84 ASP A N 1
ATOM 660 C CA . ASP A 1 84 ? 9.789 -8.857 -9.384 1.00 97.31 84 ASP A CA 1
ATOM 661 C C . ASP A 1 84 ? 9.918 -8.636 -7.868 1.00 97.31 84 ASP A C 1
ATOM 663 O O . ASP A 1 84 ? 10.321 -9.536 -7.131 1.00 97.31 84 ASP A O 1
ATOM 667 N N . CYS A 1 85 ? 9.511 -7.462 -7.369 1.00 98.00 85 CYS A N 1
ATOM 668 C CA . CYS A 1 85 ? 9.401 -7.205 -5.929 1.00 98.00 85 CYS A CA 1
ATOM 669 C C . CYS A 1 85 ? 8.282 -8.021 -5.256 1.00 98.00 85 CYS A C 1
ATOM 671 O O . CYS A 1 85 ? 8.259 -8.120 -4.030 1.00 98.00 85 CYS A O 1
ATOM 673 N N . GLY A 1 86 ? 7.349 -8.592 -6.022 1.00 97.50 86 GLY A N 1
ATOM 674 C CA . GLY A 1 86 ? 6.283 -9.455 -5.517 1.00 97.50 86 GLY A CA 1
ATOM 675 C C . GLY A 1 86 ? 5.042 -8.711 -5.021 1.00 97.50 86 GLY A C 1
ATOM 676 O O . GLY A 1 86 ? 4.388 -9.188 -4.089 1.00 97.50 86 GLY A O 1
ATOM 677 N N . VAL A 1 87 ? 4.714 -7.545 -5.589 1.00 98.19 87 VAL A N 1
ATOM 678 C CA . VAL A 1 87 ? 3.487 -6.803 -5.230 1.00 98.19 87 VAL A CA 1
ATOM 679 C C . VAL A 1 87 ? 2.216 -7.586 -5.569 1.00 98.19 87 VAL A C 1
ATOM 681 O O . VAL A 1 87 ? 2.183 -8.365 -6.515 1.00 98.19 87 VAL A O 1
ATOM 684 N N . ASP A 1 88 ? 1.131 -7.333 -4.837 1.00 97.81 88 ASP A N 1
ATOM 685 C CA . ASP A 1 88 ? -0.188 -7.935 -5.106 1.00 97.81 88 ASP A CA 1
ATOM 686 C C . ASP A 1 88 ? -0.960 -7.180 -6.201 1.00 97.81 88 ASP A C 1
ATOM 688 O O . ASP A 1 88 ? -2.010 -7.611 -6.676 1.00 97.81 88 ASP A O 1
ATOM 692 N N . GLY A 1 89 ? -0.462 -6.009 -6.593 1.00 96.12 89 GLY A N 1
ATOM 693 C CA . GLY A 1 89 ? -0.951 -5.265 -7.738 1.00 96.12 89 GLY A CA 1
ATOM 694 C C . GLY A 1 89 ? -0.260 -3.920 -7.878 1.00 96.12 89 GLY A C 1
ATOM 695 O O . GLY A 1 89 ? 0.586 -3.533 -7.073 1.00 96.12 89 GLY A O 1
ATOM 696 N N . MET A 1 90 ? -0.654 -3.174 -8.898 1.00 96.25 90 MET A N 1
ATOM 697 C CA . MET A 1 90 ? -0.136 -1.835 -9.144 1.00 96.25 90 MET A CA 1
ATOM 698 C C . MET A 1 90 ? -1.170 -0.963 -9.856 1.00 96.25 90 MET A C 1
ATOM 700 O O . MET A 1 90 ? -2.187 -1.468 -10.332 1.00 96.25 90 MET A O 1
ATOM 704 N N . THR A 1 91 ? -0.924 0.345 -9.890 1.00 93.44 91 THR A N 1
ATOM 705 C CA . THR A 1 91 ? -1.697 1.316 -10.680 1.00 93.44 91 THR A CA 1
ATOM 706 C C . THR A 1 91 ? -0.801 1.882 -11.775 1.00 93.44 91 THR A C 1
ATOM 708 O O . THR A 1 91 ? 0.284 2.383 -11.467 1.00 93.44 91 THR A O 1
ATOM 711 N N . LEU A 1 92 ? -1.250 1.779 -13.025 1.00 93.50 92 LEU A N 1
ATOM 712 C CA . LEU A 1 92 ? -0.525 2.197 -14.223 1.00 93.50 92 LEU A CA 1
ATOM 713 C C . LEU A 1 92 ? -1.502 2.578 -15.340 1.00 93.50 92 LEU A C 1
ATOM 715 O O . LEU A 1 92 ? -2.642 2.113 -15.340 1.00 93.50 92 LEU A O 1
ATOM 719 N N . ASP A 1 93 ? -1.041 3.398 -16.282 1.00 88.69 93 ASP A N 1
ATOM 720 C CA . ASP A 1 93 ? -1.885 3.987 -17.335 1.00 88.69 93 ASP A CA 1
ATOM 721 C C . ASP A 1 93 ? -1.957 3.133 -18.621 1.00 88.69 93 ASP A C 1
ATOM 723 O O . ASP A 1 93 ? -2.700 3.462 -19.541 1.00 88.69 93 ASP A O 1
ATOM 727 N N . PHE A 1 94 ? -1.200 2.031 -18.689 1.00 90.81 94 PHE A N 1
ATOM 728 C CA . PHE A 1 94 ? -1.076 1.122 -19.846 1.00 90.81 94 PHE A CA 1
ATOM 729 C C . PHE A 1 94 ? -1.339 -0.355 -19.464 1.00 90.81 94 PHE A C 1
ATOM 731 O O . PHE A 1 94 ? -0.442 -1.199 -19.547 1.00 90.81 94 PHE A O 1
ATOM 738 N N . PRO A 1 95 ? -2.543 -0.691 -18.952 1.00 87.12 95 PRO A N 1
ATOM 739 C CA . PRO A 1 95 ? -2.851 -2.028 -18.423 1.00 87.12 95 PRO A CA 1
ATOM 740 C C . PRO A 1 95 ? -2.772 -3.146 -19.467 1.00 87.12 95 PRO A C 1
ATOM 742 O O . PRO A 1 95 ? -2.578 -4.301 -19.099 1.00 87.12 95 PRO A O 1
ATOM 745 N N . ASP A 1 96 ? -2.882 -2.809 -20.749 1.00 86.50 96 ASP A N 1
ATOM 746 C CA . ASP A 1 96 ? -2.718 -3.703 -21.896 1.00 86.50 96 ASP A CA 1
ATOM 747 C C . ASP A 1 96 ? -1.355 -4.408 -21.912 1.00 86.50 96 ASP A C 1
ATOM 749 O O . ASP A 1 96 ? -1.274 -5.584 -22.252 1.00 86.50 96 ASP A O 1
ATOM 753 N N . LYS A 1 97 ? -0.293 -3.755 -21.438 1.00 83.00 97 LYS A N 1
ATOM 754 C CA . LYS A 1 97 ? 1.058 -4.340 -21.455 1.00 83.00 97 LYS A CA 1
ATOM 755 C C . LYS A 1 97 ? 1.300 -5.413 -20.395 1.00 83.00 97 LYS A C 1
ATOM 757 O O . LYS A 1 97 ? 2.369 -6.010 -20.378 1.00 83.00 97 LYS A O 1
ATOM 762 N N . LEU A 1 98 ? 0.352 -5.639 -19.482 1.00 75.81 98 LEU A N 1
ATOM 763 C CA . LEU A 1 98 ? 0.452 -6.714 -18.486 1.00 75.81 98 LEU A CA 1
ATOM 764 C C . LEU A 1 98 ? 0.129 -8.097 -19.067 1.00 75.81 98 LEU A C 1
ATOM 766 O O . LEU A 1 98 ? 0.430 -9.093 -18.414 1.00 75.81 98 LEU A O 1
ATOM 770 N N . VAL A 1 99 ? -0.530 -8.160 -20.229 1.00 77.38 99 VAL A N 1
ATOM 771 C CA . VAL A 1 99 ? -0.961 -9.422 -20.860 1.00 77.38 99 VAL A CA 1
ATOM 772 C C . VAL A 1 99 ? -0.092 -9.843 -22.050 1.00 77.38 99 VAL A C 1
ATOM 774 O O . VAL A 1 99 ? -0.379 -10.871 -22.661 1.00 77.38 99 VAL A O 1
ATOM 777 N N . GLU A 1 100 ? 0.939 -9.058 -22.372 1.00 70.88 100 GLU A N 1
ATOM 778 C CA . GLU A 1 100 ? 1.978 -9.380 -23.364 1.00 70.88 100 GLU A CA 1
ATOM 779 C C . GLU A 1 100 ? 3.106 -10.213 -22.740 1.00 70.88 100 GLU A C 1
ATOM 781 O O . GLU A 1 100 ? 3.541 -11.185 -23.399 1.00 70.88 100 GLU A O 1
#

Organism: NCBI:txid412755

Foldseek 3Di:
DEDEDCDLVVLLVVCVVPVPHAYEYEDAAADPVVLVSCVVSVHAEYEHALVRDALVRCVVSVVSRHAYEYEDCADPVSVVSCVVSPHPYYDDDCVVVVVD